P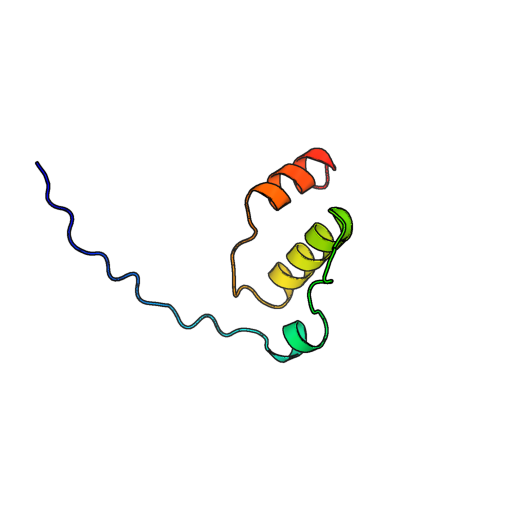rotein AF-A0A1F4VM50-F1 (afdb_monomer_lite)

Organism: NCBI:txid1802626

pLDDT: mean 76.98, std 15.57, range [40.94, 92.62]

Foldseek 3Di:
DDDDDDPPVPPPPQPFPVVCCVVLPQDPDDDLVSLLVSVVVCVVRGPPDDDDPVNVVVCVVVVVD

Secondary structure (DSSP, 8-state):
-----------------HHHHHHSPPPSS--HHHHHHHHHHHHHH-TTSPPPHHHHHHHHHTT--

Structure (mmCIF, N/CA/C/O backbone):
data_AF-A0A1F4VM50-F1
#
_entry.id   AF-A0A1F4VM50-F1
#
loop_
_atom_site.group_PDB
_atom_site.id
_atom_site.type_symbol
_atom_site.label_atom_id
_atom_site.label_alt_id
_atom_site.label_comp_id
_atom_site.label_asym_id
_atom_site.label_entity_id
_atom_site.label_seq_id
_atom_site.pdbx_PDB_ins_code
_atom_site.Cartn_x
_atom_site.Cartn_y
_atom_site.Cartn_z
_atom_site.occupancy
_atom_site.B_iso_or_equiv
_atom_site.auth_seq_id
_atom_site.auth_comp_id
_atom_site.auth_asym_id
_atom_site.auth_atom_id
_atom_site.pdbx_PDB_model_num
ATOM 1 N N . MET A 1 1 ? 26.916 29.671 12.692 1.00 46.72 1 MET A N 1
ATOM 2 C CA . MET A 1 1 ? 25.742 29.797 11.800 1.00 46.72 1 MET A CA 1
ATOM 3 C C . MET A 1 1 ? 26.295 29.989 10.393 1.00 46.72 1 MET A C 1
ATOM 5 O O . MET A 1 1 ? 27.023 30.945 10.219 1.00 46.72 1 MET A O 1
ATOM 9 N N . LEU A 1 2 ? 26.157 29.142 9.380 1.00 46.62 2 LEU A N 1
ATOM 10 C CA . LEU A 1 2 ? 25.405 27.917 9.132 1.00 46.62 2 LEU A CA 1
ATOM 11 C C . LEU A 1 2 ? 26.349 27.020 8.307 1.00 46.62 2 LEU A C 1
ATOM 13 O O . LEU A 1 2 ? 26.676 27.367 7.176 1.00 46.62 2 LEU A O 1
ATOM 17 N N . SER A 1 3 ? 26.806 25.902 8.868 1.00 40.94 3 SER A N 1
ATOM 18 C CA . SER A 1 3 ? 27.529 24.879 8.108 1.00 40.94 3 SER A CA 1
ATOM 19 C C . SER A 1 3 ? 26.505 23.838 7.677 1.00 40.94 3 SER A C 1
ATOM 21 O O . SER A 1 3 ? 26.154 22.974 8.472 1.00 40.94 3 SER A O 1
ATOM 23 N N . HIS A 1 4 ? 25.996 23.933 6.451 1.00 47.94 4 HIS A N 1
ATOM 24 C CA . HIS A 1 4 ? 25.268 22.829 5.822 1.00 47.94 4 HIS A CA 1
ATOM 25 C C . HIS A 1 4 ? 26.221 22.143 4.838 1.00 47.94 4 HIS A C 1
ATOM 27 O O . HIS A 1 4 ? 26.277 22.545 3.673 1.00 47.94 4 HIS A O 1
ATOM 33 N N . PRO A 1 5 ? 27.038 21.172 5.284 1.00 50.53 5 PRO A N 1
ATOM 34 C CA . PRO A 1 5 ? 27.774 20.331 4.358 1.00 50.53 5 PRO A CA 1
ATOM 35 C C . PRO A 1 5 ? 26.764 19.537 3.526 1.00 50.53 5 PRO A C 1
ATOM 37 O O . PRO A 1 5 ? 25.847 18.917 4.059 1.00 50.53 5 PRO A O 1
ATOM 40 N N . GLY A 1 6 ? 26.926 19.604 2.207 1.00 45.12 6 GLY A N 1
ATOM 41 C CA . GLY A 1 6 ? 26.137 18.846 1.250 1.00 45.12 6 GLY A CA 1
ATOM 42 C C . GLY A 1 6 ? 26.284 17.346 1.474 1.00 45.12 6 GLY A C 1
ATOM 43 O O . GLY A 1 6 ? 27.229 16.726 0.987 1.00 45.12 6 GLY A O 1
ATOM 44 N N . GLU A 1 7 ? 25.315 16.755 2.166 1.00 45.00 7 GLU A N 1
ATOM 45 C CA . GLU A 1 7 ? 25.104 15.316 2.153 1.00 45.00 7 GLU A CA 1
ATOM 46 C C . GLU A 1 7 ? 24.587 14.919 0.769 1.00 45.00 7 GLU A C 1
ATOM 48 O O . GLU A 1 7 ? 23.395 14.949 0.464 1.00 45.00 7 GLU A O 1
ATOM 53 N N . ILE A 1 8 ? 25.525 14.537 -0.097 1.00 52.44 8 ILE A N 1
ATOM 54 C CA . ILE A 1 8 ? 25.250 13.617 -1.193 1.00 52.44 8 ILE A CA 1
ATOM 55 C C . ILE A 1 8 ? 24.732 12.342 -0.529 1.00 52.44 8 ILE A C 1
ATOM 57 O O . ILE A 1 8 ? 25.508 11.524 -0.037 1.00 52.44 8 ILE A O 1
ATOM 61 N N . VAL A 1 9 ? 23.411 12.184 -0.470 1.00 54.28 9 VAL A N 1
ATOM 62 C CA . VAL A 1 9 ? 22.797 10.926 -0.055 1.00 54.28 9 VAL A CA 1
ATOM 63 C C . VAL A 1 9 ? 23.144 9.922 -1.148 1.00 54.28 9 VAL A C 1
ATOM 65 O O . VAL A 1 9 ? 22.523 9.904 -2.211 1.00 54.28 9 VAL A O 1
ATOM 68 N N . CYS A 1 10 ? 24.218 9.158 -0.937 1.00 45.19 10 CYS A N 1
ATOM 69 C CA . CYS A 1 10 ? 24.658 8.098 -1.830 1.00 45.19 10 CYS A CA 1
ATOM 70 C C . CYS A 1 10 ? 23.447 7.223 -2.140 1.00 45.19 10 CYS A C 1
ATOM 72 O O . CYS A 1 10 ? 22.941 6.524 -1.260 1.00 45.19 10 CYS A O 1
ATOM 74 N N . ASN A 1 11 ? 22.963 7.318 -3.381 1.00 56.88 11 ASN A N 1
ATOM 75 C CA . ASN A 1 11 ? 21.839 6.556 -3.893 1.00 56.88 11 ASN A CA 1
ATOM 76 C C . ASN A 1 11 ? 22.224 5.076 -3.825 1.00 56.88 11 ASN A C 1
ATOM 78 O O . ASN A 1 11 ? 22.865 4.523 -4.719 1.00 56.88 11 ASN A O 1
ATOM 82 N N . LYS A 1 12 ? 21.922 4.462 -2.682 1.00 56.88 12 LYS A N 1
ATOM 83 C CA . LYS A 1 12 ? 22.067 3.039 -2.437 1.00 56.88 12 LYS A CA 1
ATOM 84 C C . LYS A 1 12 ? 21.204 2.391 -3.501 1.00 56.88 12 LYS A C 1
ATOM 86 O O . LYS A 1 12 ? 19.995 2.574 -3.469 1.00 56.88 12 LYS A O 1
ATOM 91 N N . PHE A 1 13 ? 21.814 1.714 -4.472 1.00 58.09 13 PHE A N 1
ATOM 92 C CA . PHE A 1 13 ? 21.098 1.002 -5.528 1.00 58.09 13 PHE A CA 1
ATOM 93 C C . PHE A 1 13 ? 20.193 -0.043 -4.874 1.00 58.09 13 PHE A C 1
ATOM 95 O O . PHE A 1 13 ? 20.604 -1.185 -4.658 1.00 58.09 13 PHE A O 1
ATOM 102 N N . ILE A 1 14 ? 18.976 0.345 -4.483 1.00 66.69 14 ILE A N 1
ATOM 103 C CA . ILE A 1 14 ? 18.051 -0.603 -3.893 1.00 66.69 14 ILE A CA 1
ATOM 104 C C . ILE A 1 14 ? 17.637 -1.519 -5.033 1.00 66.69 14 ILE A C 1
ATOM 106 O O . ILE A 1 14 ? 17.030 -1.094 -6.018 1.00 66.69 14 ILE A O 1
ATOM 110 N N . LYS A 1 15 ? 18.048 -2.782 -4.923 1.00 73.69 15 LYS A N 1
ATOM 111 C CA . LYS A 1 15 ? 17.767 -3.815 -5.912 1.00 73.69 15 LYS A CA 1
ATOM 112 C C . LYS A 1 15 ? 16.259 -4.046 -5.946 1.00 73.69 15 LYS A C 1
ATOM 114 O O . LYS A 1 15 ? 15.706 -4.771 -5.125 1.00 73.69 15 LYS A O 1
ATOM 119 N N . ILE A 1 16 ? 15.602 -3.380 -6.887 1.00 85.25 16 ILE A N 1
ATOM 120 C CA . ILE A 1 16 ? 14.177 -3.530 -7.148 1.00 85.25 16 ILE A CA 1
ATOM 121 C C . ILE A 1 16 ? 13.885 -4.953 -7.636 1.00 85.25 16 ILE A C 1
ATOM 123 O O . ILE A 1 16 ? 14.554 -5.469 -8.537 1.00 85.25 16 ILE A O 1
ATOM 127 N N . ASN A 1 17 ? 12.862 -5.585 -7.065 1.00 90.06 17 ASN A N 1
ATOM 128 C CA . ASN A 1 17 ? 12.334 -6.849 -7.559 1.00 90.06 17 ASN A CA 1
ATOM 129 C C . ASN A 1 17 ? 11.475 -6.586 -8.806 1.00 90.06 17 ASN A C 1
ATOM 131 O O . ASN A 1 17 ? 10.258 -6.414 -8.729 1.00 90.06 17 ASN A O 1
ATOM 135 N N . LYS A 1 18 ? 12.134 -6.492 -9.967 1.00 87.56 18 LYS A N 1
ATOM 136 C CA . LYS A 1 18 ? 11.487 -6.149 -11.245 1.00 87.56 18 LYS A CA 1
ATOM 137 C C . LYS A 1 18 ? 10.341 -7.099 -11.590 1.00 87.56 18 LYS A C 1
ATOM 139 O O . LYS A 1 18 ? 9.297 -6.640 -12.039 1.00 87.56 18 LYS A O 1
ATOM 144 N N . GLU A 1 19 ? 10.516 -8.397 -11.357 1.00 91.69 19 GLU A N 1
ATOM 145 C CA . GLU A 1 19 ? 9.497 -9.410 -11.649 1.00 91.69 19 GLU A CA 1
ATOM 146 C C . GLU A 1 19 ? 8.220 -9.173 -10.842 1.00 91.69 19 GLU A C 1
ATOM 148 O O . GLU A 1 19 ? 7.120 -9.224 -11.397 1.00 91.69 19 GLU A O 1
ATOM 153 N N . TRP A 1 20 ? 8.363 -8.844 -9.555 1.00 91.75 20 TRP A N 1
ATOM 154 C CA . TRP A 1 20 ? 7.222 -8.515 -8.710 1.00 91.75 20 TRP A CA 1
ATOM 155 C C . TRP A 1 20 ? 6.505 -7.253 -9.197 1.00 91.75 20 TRP A C 1
ATOM 157 O O . TRP A 1 20 ? 5.288 -7.280 -9.333 1.00 91.75 20 TRP A O 1
ATOM 167 N N . HIS A 1 21 ? 7.231 -6.184 -9.544 1.00 90.50 21 HIS A N 1
ATOM 168 C CA . HIS A 1 21 ? 6.615 -4.952 -10.060 1.00 90.50 21 HIS A CA 1
ATOM 169 C C . HIS A 1 21 ? 5.910 -5.138 -11.407 1.00 90.50 21 HIS A C 1
ATOM 171 O O . HIS A 1 21 ? 4.929 -4.452 -11.684 1.00 90.50 21 HIS A O 1
ATOM 177 N N . LEU A 1 22 ? 6.399 -6.040 -12.261 1.00 90.44 22 LEU A N 1
ATOM 178 C CA . LEU A 1 22 ? 5.756 -6.334 -13.541 1.00 90.44 22 LEU A CA 1
ATOM 179 C C . LEU A 1 22 ? 4.431 -7.082 -13.359 1.00 90.44 22 LEU A C 1
ATOM 181 O O . LEU A 1 22 ? 3.488 -6.797 -14.096 1.00 90.44 22 LEU A O 1
ATOM 185 N N . LYS A 1 23 ? 4.365 -7.998 -12.383 1.00 92.62 23 LYS A N 1
ATOM 186 C CA . LYS A 1 23 ? 3.164 -8.783 -12.053 1.00 92.62 23 LYS A CA 1
ATOM 187 C C . LYS A 1 23 ? 2.165 -8.001 -11.194 1.00 92.62 23 LYS A C 1
ATOM 189 O O . LYS A 1 23 ? 0.967 -8.098 -11.419 1.00 92.62 23 LYS A O 1
ATOM 194 N N . ASN A 1 24 ? 2.659 -7.199 -10.255 1.00 91.12 24 ASN A N 1
ATOM 195 C CA . ASN A 1 24 ? 1.874 -6.455 -9.272 1.00 91.12 24 ASN A CA 1
ATOM 196 C C . ASN A 1 24 ? 2.027 -4.956 -9.527 1.00 91.12 24 ASN A C 1
ATOM 198 O O . ASN A 1 24 ? 2.675 -4.233 -8.770 1.00 91.12 24 ASN A O 1
ATOM 202 N N . LYS A 1 25 ? 1.464 -4.471 -10.633 1.00 90.75 25 LYS A N 1
ATOM 203 C CA . LYS A 1 25 ? 1.427 -3.032 -10.918 1.00 90.75 25 LYS A CA 1
ATOM 204 C C . LYS A 1 25 ? 0.329 -2.378 -10.089 1.00 90.75 25 LYS A C 1
ATOM 206 O O . LYS A 1 25 ? -0.753 -2.940 -9.949 1.00 90.75 25 LYS A O 1
ATOM 211 N N . MET A 1 26 ? 0.599 -1.179 -9.579 1.00 86.38 26 MET A N 1
ATOM 212 C CA . MET A 1 26 ? -0.441 -0.383 -8.934 1.00 86.38 26 MET A CA 1
ATOM 213 C C . MET A 1 26 ? -1.546 -0.077 -9.965 1.00 86.38 26 MET A C 1
ATOM 215 O O . MET A 1 26 ? -1.221 0.366 -11.074 1.00 86.38 26 MET A O 1
ATOM 219 N N . PRO A 1 27 ? -2.828 -0.301 -9.634 1.00 86.75 27 PRO A N 1
ATOM 220 C CA . PRO A 1 27 ? -3.948 0.108 -10.475 1.00 86.75 27 PRO A CA 1
ATOM 221 C C . PRO A 1 27 ? -3.923 1.617 -10.758 1.00 86.75 27 PRO A C 1
ATOM 223 O O . PRO A 1 27 ? -3.352 2.388 -9.992 1.00 86.75 27 PRO A O 1
ATOM 226 N N . LYS A 1 28 ? -4.575 2.062 -11.841 1.00 88.06 28 LYS A N 1
ATOM 227 C CA . LYS A 1 28 ? -4.627 3.492 -12.209 1.00 88.06 28 LYS A CA 1
ATOM 228 C C . LYS A 1 28 ? -5.407 4.337 -11.191 1.00 88.06 28 LYS A C 1
ATOM 230 O O . LYS A 1 28 ? -4.987 5.446 -10.891 1.00 88.06 28 LYS A O 1
ATOM 235 N N . ASN A 1 29 ? -6.495 3.790 -10.650 1.00 89.38 29 ASN A N 1
ATOM 236 C CA . ASN A 1 29 ? -7.329 4.405 -9.614 1.00 89.38 29 ASN A CA 1
ATOM 237 C C . ASN A 1 29 ? -7.516 3.396 -8.470 1.00 89.38 29 ASN A C 1
ATOM 239 O O . ASN A 1 29 ? -8.575 2.776 -8.380 1.00 89.38 29 ASN A O 1
ATOM 243 N N . PRO A 1 30 ? -6.473 3.135 -7.669 1.00 87.94 30 PRO A N 1
ATOM 244 C CA . PRO A 1 30 ? -6.557 2.142 -6.615 1.00 87.94 30 PRO A CA 1
ATOM 245 C C . PRO A 1 30 ? -7.394 2.694 -5.461 1.00 87.94 30 PRO A C 1
ATOM 247 O O . PRO A 1 30 ? -7.255 3.863 -5.084 1.00 87.94 30 PRO A O 1
ATOM 250 N N . THR A 1 31 ? -8.239 1.848 -4.882 1.00 88.81 31 THR A N 1
ATOM 251 C CA . THR A 1 31 ? -8.882 2.172 -3.607 1.00 88.81 31 THR A CA 1
ATOM 252 C C . THR A 1 31 ? -7.833 2.221 -2.492 1.00 88.81 31 THR A C 1
ATOM 254 O O . THR A 1 31 ? -6.682 1.804 -2.665 1.00 88.81 31 THR A O 1
ATOM 257 N N . LEU A 1 32 ? -8.205 2.751 -1.327 1.00 85.62 32 LEU A N 1
ATOM 258 C CA . LEU A 1 32 ? -7.312 2.762 -0.166 1.00 85.62 32 LEU A CA 1
ATOM 259 C C . LEU A 1 32 ? -6.889 1.342 0.231 1.00 85.62 32 LEU A C 1
ATOM 261 O O . LEU A 1 32 ? -5.704 1.105 0.457 1.00 85.62 32 LEU A O 1
ATOM 265 N N . GLU A 1 33 ? -7.819 0.390 0.204 1.00 84.25 33 GLU A N 1
ATOM 266 C CA . GLU A 1 33 ? -7.554 -1.027 0.473 1.00 84.25 33 GLU A CA 1
ATOM 267 C C . GLU A 1 33 ? -6.558 -1.625 -0.532 1.00 84.25 33 GLU A C 1
ATOM 269 O O . GLU A 1 33 ? -5.577 -2.253 -0.126 1.00 84.25 33 GLU A O 1
ATOM 274 N N . ASP A 1 34 ? -6.738 -1.362 -1.833 1.00 88.19 34 ASP A N 1
ATOM 275 C CA . ASP A 1 34 ? -5.800 -1.811 -2.872 1.00 88.19 34 ASP A CA 1
ATOM 276 C C . ASP A 1 34 ? -4.399 -1.245 -2.643 1.00 88.19 34 ASP A C 1
ATOM 278 O O . ASP A 1 34 ? -3.398 -1.958 -2.755 1.00 88.19 34 ASP A O 1
ATOM 282 N N . ARG A 1 35 ? -4.313 0.047 -2.295 1.00 89.69 35 ARG A N 1
ATOM 283 C CA . ARG A 1 35 ? -3.032 0.697 -2.008 1.00 89.69 35 ARG A CA 1
ATOM 284 C C . ARG A 1 35 ? -2.355 0.067 -0.799 1.00 89.69 35 ARG A C 1
ATOM 286 O O . ARG A 1 35 ? -1.153 -0.196 -0.869 1.00 89.6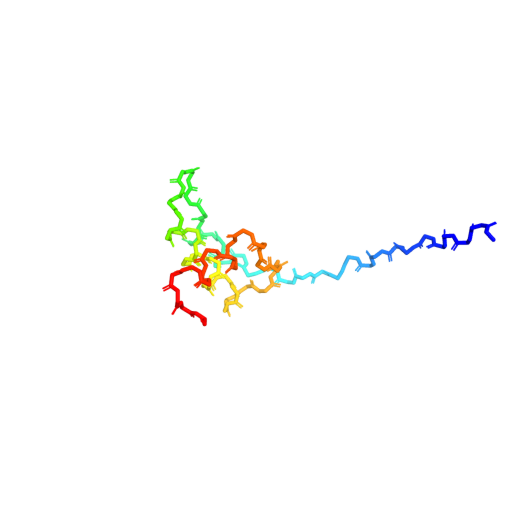9 35 ARG A O 1
ATOM 293 N N . VAL A 1 36 ? -3.095 -0.150 0.286 1.00 87.44 36 VAL A N 1
ATOM 294 C CA . VAL A 1 36 ? -2.595 -0.763 1.521 1.00 87.44 36 VAL A CA 1
ATOM 295 C C . VAL A 1 36 ? -2.073 -2.167 1.232 1.00 87.44 36 VAL A C 1
ATOM 297 O O . VAL A 1 36 ? -0.906 -2.455 1.507 1.00 87.44 36 VAL A O 1
ATOM 300 N N . LYS A 1 37 ? -2.893 -3.012 0.600 1.00 87.62 37 LYS A N 1
ATOM 301 C CA . LYS A 1 37 ? -2.526 -4.383 0.239 1.00 87.62 37 LYS A CA 1
ATOM 302 C C . LYS A 1 37 ? -1.273 -4.413 -0.633 1.00 87.62 37 LYS A C 1
ATOM 304 O O . LYS A 1 37 ? -0.318 -5.122 -0.318 1.00 87.62 37 LYS A O 1
ATOM 309 N N . TRP A 1 38 ? -1.227 -3.567 -1.661 1.00 91.00 38 TRP A N 1
ATOM 310 C CA . TRP A 1 38 ? -0.064 -3.461 -2.534 1.00 91.00 38 TRP A CA 1
ATOM 311 C C . TRP A 1 38 ? 1.202 -3.072 -1.763 1.00 91.00 38 TRP A C 1
ATOM 313 O O . TRP A 1 38 ? 2.255 -3.660 -1.990 1.00 91.00 38 TRP A O 1
ATOM 323 N N . HIS A 1 39 ? 1.125 -2.117 -0.827 1.00 88.69 39 HIS A N 1
ATOM 324 C CA . HIS A 1 39 ? 2.289 -1.682 -0.046 1.00 88.69 39 HIS A CA 1
ATOM 325 C C . HIS A 1 39 ? 2.755 -2.735 0.968 1.00 88.69 39 HIS A C 1
ATOM 327 O O . HIS A 1 39 ? 3.960 -2.846 1.210 1.00 88.69 39 HIS A O 1
ATOM 333 N N . LEU A 1 40 ? 1.838 -3.523 1.536 1.00 87.44 40 LEU A N 1
ATOM 334 C CA . LEU A 1 40 ? 2.173 -4.663 2.393 1.00 87.44 40 LEU A CA 1
ATOM 335 C C . LEU A 1 40 ? 2.913 -5.748 1.601 1.00 87.44 40 LEU A C 1
ATOM 337 O O . LEU A 1 40 ? 3.980 -6.207 2.016 1.00 87.44 40 LEU A O 1
ATOM 341 N N . GLU A 1 41 ? 2.396 -6.128 0.432 1.00 89.81 41 GLU A N 1
ATOM 342 C CA . GLU A 1 41 ? 3.045 -7.115 -0.437 1.00 89.81 41 GLU A CA 1
ATOM 343 C C . GLU A 1 41 ? 4.374 -6.592 -0.994 1.00 89.81 41 GLU A C 1
ATOM 345 O O . GLU A 1 41 ? 5.361 -7.332 -1.027 1.00 89.81 41 GLU A O 1
ATOM 350 N N . HIS A 1 42 ? 4.438 -5.307 -1.352 1.00 90.81 42 HIS A N 1
ATOM 351 C CA . HIS A 1 42 ? 5.664 -4.632 -1.761 1.00 90.81 42 HIS A CA 1
ATOM 352 C C . HIS A 1 42 ? 6.711 -4.700 -0.648 1.00 90.81 42 HIS A C 1
ATOM 354 O O . HIS A 1 42 ? 7.799 -5.193 -0.888 1.00 90.81 42 HIS A O 1
ATOM 360 N N . SER A 1 43 ? 6.392 -4.319 0.591 1.00 86.50 43 SER A N 1
ATOM 361 C CA . SER A 1 43 ? 7.342 -4.378 1.717 1.00 86.50 43 SER A CA 1
ATOM 362 C C . SER A 1 43 ? 7.917 -5.788 1.960 1.00 86.50 43 SER A C 1
ATOM 364 O O . SER A 1 43 ? 9.092 -5.947 2.315 1.00 86.50 43 SER A O 1
ATOM 366 N N . ASN A 1 44 ? 7.112 -6.827 1.711 1.00 87.50 44 ASN A N 1
ATOM 367 C CA . ASN A 1 44 ? 7.536 -8.223 1.820 1.00 87.50 44 ASN A CA 1
ATOM 368 C C . ASN A 1 44 ? 8.413 -8.689 0.641 1.00 87.50 44 ASN A C 1
ATOM 370 O O . ASN A 1 44 ? 9.397 -9.390 0.863 1.00 87.50 44 ASN A O 1
ATOM 374 N N . ASN A 1 45 ? 8.098 -8.291 -0.598 1.00 88.38 45 ASN A N 1
ATOM 375 C CA . ASN A 1 45 ? 8.758 -8.796 -1.816 1.00 88.38 45 ASN A CA 1
ATOM 376 C C . ASN A 1 45 ? 9.851 -7.872 -2.384 1.00 88.38 45 ASN A C 1
ATOM 378 O O . ASN A 1 45 ? 10.744 -8.315 -3.111 1.00 88.38 45 ASN A O 1
ATOM 382 N N . CYS A 1 46 ? 9.745 -6.575 -2.115 1.00 84.69 46 CYS A N 1
ATOM 383 C CA . CYS A 1 46 ? 10.537 -5.500 -2.692 1.00 84.69 46 CYS A CA 1
ATOM 384 C C . CYS A 1 46 ? 10.631 -4.306 -1.728 1.00 84.69 46 CYS A C 1
ATOM 386 O O . CYS A 1 46 ? 9.778 -3.426 -1.681 1.00 84.69 46 CYS A O 1
ATOM 388 N N . ARG A 1 47 ? 11.734 -4.193 -0.991 1.00 79.81 47 ARG A N 1
ATOM 389 C CA . ARG A 1 47 ? 11.962 -3.062 -0.072 1.00 79.81 47 ARG A CA 1
ATOM 390 C C . ARG A 1 47 ? 12.568 -1.848 -0.778 1.00 79.81 47 ARG A C 1
ATOM 392 O O . ARG A 1 47 ? 13.389 -1.145 -0.200 1.00 79.81 47 ARG A O 1
ATOM 399 N N . CYS A 1 48 ? 12.200 -1.626 -2.0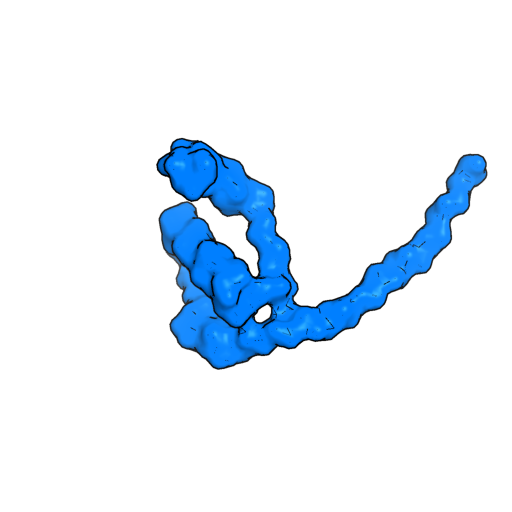46 1.00 84.12 48 CYS A N 1
ATOM 400 C CA . CYS A 1 48 ? 12.777 -0.547 -2.853 1.00 84.12 48 CYS A CA 1
ATOM 401 C C . CYS A 1 48 ? 12.383 0.848 -2.383 1.00 84.12 48 CYS A C 1
ATOM 403 O O . CYS A 1 48 ? 13.084 1.814 -2.667 1.00 84.12 48 CYS A O 1
ATOM 405 N N . ARG A 1 49 ? 11.281 0.945 -1.640 1.00 80.62 49 ARG A N 1
ATOM 406 C CA . ARG A 1 49 ? 10.773 2.194 -1.099 1.00 80.62 49 ARG A CA 1
ATOM 407 C C . ARG A 1 49 ? 10.122 1.948 0.250 1.00 80.62 49 ARG A C 1
ATOM 409 O O . ARG A 1 49 ? 9.446 0.936 0.438 1.00 80.62 49 ARG A O 1
ATOM 416 N N . GLU A 1 50 ? 10.317 2.891 1.163 1.00 80.25 50 GLU A N 1
ATOM 417 C CA . GLU A 1 50 ? 9.578 2.9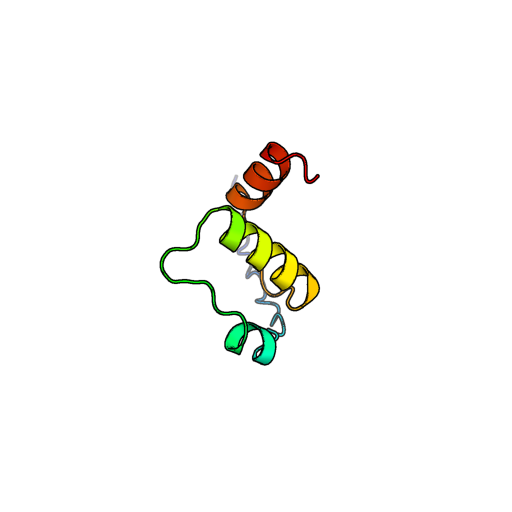31 2.419 1.00 80.25 50 GLU A CA 1
ATOM 418 C C . GLU A 1 50 ? 8.080 3.167 2.184 1.00 80.25 50 GLU A C 1
ATOM 420 O O . GLU A 1 50 ? 7.667 3.799 1.208 1.00 80.25 50 GLU A O 1
ATOM 425 N N . MET A 1 51 ? 7.257 2.641 3.091 1.00 82.25 51 MET A N 1
ATOM 426 C CA . MET A 1 51 ? 5.814 2.839 3.039 1.00 82.25 51 MET A CA 1
ATOM 427 C C . MET A 1 51 ? 5.475 4.307 3.372 1.00 82.25 51 MET A C 1
ATOM 429 O O . MET A 1 51 ? 5.906 4.790 4.425 1.00 82.25 51 MET A O 1
ATOM 433 N N . PRO A 1 52 ? 4.718 5.012 2.510 1.00 83.62 52 PRO A N 1
ATOM 434 C CA . PRO A 1 52 ? 4.335 6.402 2.728 1.00 83.62 52 PRO A CA 1
ATOM 435 C C . PRO A 1 52 ? 3.444 6.561 3.965 1.00 83.62 52 PRO A C 1
ATOM 437 O O . PRO A 1 52 ? 2.706 5.645 4.332 1.00 83.62 52 PRO A O 1
ATOM 440 N N . LYS A 1 53 ? 3.520 7.740 4.596 1.00 82.19 53 LYS A N 1
ATOM 441 C CA . LYS A 1 53 ? 2.831 8.051 5.860 1.00 82.19 53 LYS A CA 1
ATOM 442 C C . LYS A 1 53 ? 1.314 7.908 5.747 1.00 82.19 53 LYS A C 1
ATOM 444 O O . LYS A 1 53 ? 0.745 7.185 6.549 1.00 82.19 53 LYS A O 1
ATOM 449 N N . ASP A 1 54 ? 0.718 8.411 4.667 1.00 80.62 54 ASP A N 1
ATOM 450 C CA . ASP A 1 54 ? -0.729 8.313 4.431 1.00 80.62 54 ASP A CA 1
ATOM 451 C C . ASP A 1 54 ? -1.252 6.863 4.461 1.00 80.62 54 ASP A C 1
ATOM 453 O O . ASP A 1 54 ? -2.380 6.614 4.871 1.00 80.62 54 ASP A O 1
ATOM 457 N N . ILE A 1 55 ? -0.439 5.888 4.024 1.00 83.31 55 ILE A N 1
ATOM 458 C CA . ILE A 1 55 ? -0.801 4.460 4.063 1.00 83.31 55 ILE A CA 1
ATOM 459 C C . ILE A 1 55 ? -0.661 3.886 5.470 1.00 83.31 55 ILE A C 1
ATOM 461 O O . ILE A 1 55 ? -1.473 3.055 5.864 1.00 83.31 55 ILE A O 1
ATOM 465 N N . LYS A 1 56 ? 0.361 4.311 6.219 1.00 80.38 56 LYS A N 1
ATOM 466 C CA . LYS A 1 56 ? 0.547 3.898 7.615 1.00 80.38 56 LYS A CA 1
ATOM 467 C C . LYS A 1 56 ? -0.597 4.409 8.486 1.00 80.38 56 LYS A C 1
ATOM 469 O O . LYS A 1 56 ? -1.193 3.619 9.201 1.00 80.38 56 LYS A O 1
ATOM 474 N N . GLU A 1 57 ? -0.959 5.678 8.331 1.00 84.25 57 GLU A N 1
ATOM 475 C CA . GLU A 1 57 ? -2.081 6.282 9.054 1.00 84.25 57 GLU A CA 1
ATOM 476 C C . GLU A 1 57 ? -3.405 5.581 8.727 1.00 84.25 57 GLU A C 1
ATOM 478 O O . GLU A 1 57 ? -4.241 5.384 9.608 1.00 84.25 57 GLU A O 1
ATOM 483 N N . GLU A 1 58 ? -3.599 5.164 7.473 1.00 81.75 58 GLU A N 1
ATOM 484 C CA . GLU A 1 58 ? -4.787 4.397 7.102 1.00 81.75 58 GLU A CA 1
ATOM 485 C C . GLU A 1 58 ? -4.777 2.978 7.691 1.00 81.75 58 GLU A C 1
ATOM 487 O O . GLU A 1 58 ? -5.797 2.503 8.187 1.00 81.75 58 GLU A O 1
ATOM 492 N N . LEU A 1 59 ? -3.622 2.309 7.713 1.00 77.94 59 LEU A N 1
ATOM 493 C CA . LEU A 1 59 ? -3.463 1.012 8.380 1.00 77.94 59 LEU A CA 1
ATOM 494 C C . LEU A 1 59 ? -3.781 1.086 9.880 1.00 77.94 59 LEU A C 1
ATOM 496 O O . LEU A 1 59 ? -4.457 0.200 10.407 1.00 77.94 59 LEU A O 1
ATOM 500 N N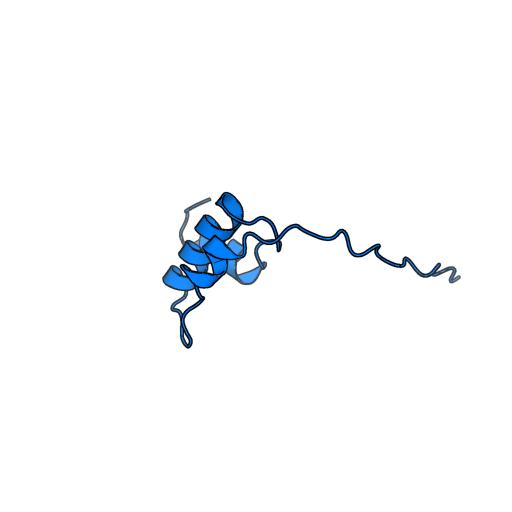 . GLU A 1 60 ? -3.334 2.151 10.548 1.00 79.25 60 GLU A N 1
ATOM 501 C CA . GLU A 1 60 ? -3.636 2.421 11.958 1.00 79.25 60 GLU A CA 1
ATOM 502 C C . GLU A 1 60 ? -5.141 2.649 12.176 1.00 79.25 60 GLU A C 1
ATOM 504 O O . GLU A 1 60 ? -5.728 2.092 13.105 1.00 79.25 60 GLU A O 1
ATOM 509 N N . LYS A 1 61 ? -5.811 3.389 11.282 1.00 77.38 61 LYS A N 1
ATOM 510 C CA . LYS A 1 61 ? -7.271 3.597 11.341 1.00 77.38 61 LYS A CA 1
ATOM 511 C C . LYS A 1 61 ? -8.067 2.306 11.171 1.00 77.38 61 LYS A C 1
ATOM 513 O O . LYS A 1 61 ? -9.088 2.131 11.834 1.00 77.38 61 LYS A O 1
ATOM 518 N N . ILE A 1 62 ? -7.597 1.396 10.318 1.00 73.88 62 ILE A N 1
ATOM 519 C CA . ILE A 1 62 ? -8.237 0.093 10.079 1.00 73.88 62 ILE A CA 1
ATOM 520 C C . ILE A 1 62 ? -7.918 -0.908 11.222 1.00 73.88 62 ILE A C 1
ATOM 522 O O . ILE A 1 62 ? -8.458 -2.012 11.241 1.00 73.88 62 ILE A O 1
ATOM 526 N N . LYS A 1 63 ? -7.114 -0.521 12.234 1.00 62.97 63 LYS A N 1
ATOM 527 C CA . LYS A 1 63 ? -6.663 -1.368 13.363 1.00 62.97 63 LYS A CA 1
ATOM 528 C C . LYS A 1 63 ? -5.931 -2.643 12.924 1.00 62.97 63 LYS A C 1
ATOM 530 O O . LYS A 1 63 ? -6.060 -3.696 13.546 1.00 62.97 63 LYS A O 1
ATOM 535 N N . LEU A 1 64 ? -5.183 -2.559 11.827 1.00 61.88 64 LEU A N 1
ATOM 536 C CA . LEU A 1 64 ? -4.313 -3.636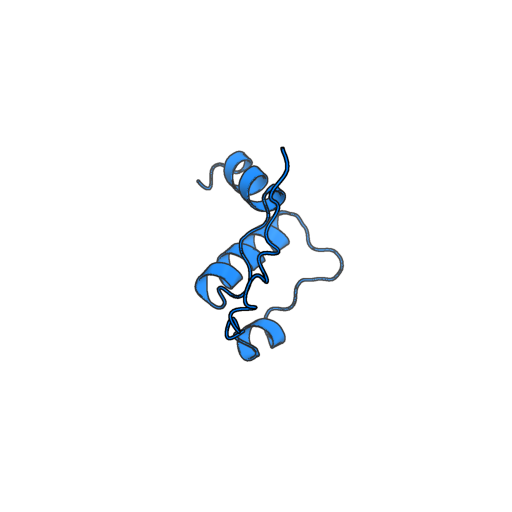 11.338 1.00 61.88 64 LEU A CA 1
ATOM 537 C C . LEU A 1 64 ? -2.873 -3.527 11.878 1.00 61.88 64 LEU A C 1
ATOM 539 O O . LEU A 1 64 ? -2.007 -4.304 11.471 1.00 61.88 64 LEU A O 1
ATOM 543 N N . LEU A 1 65 ? -2.642 -2.576 12.787 1.00 53.84 65 LEU A N 1
ATOM 544 C CA . LEU A 1 65 ? -1.427 -2.342 13.565 1.00 53.84 65 LEU A CA 1
ATOM 545 C C . LEU A 1 65 ? -1.797 -2.075 15.027 1.00 53.84 65 LEU A C 1
ATOM 547 O O . LEU A 1 65 ? -2.851 -1.434 15.249 1.00 53.84 65 LEU A O 1
#

Sequence (65 aa):
MLSHPGEIVCNKFIKINKEWHLKNKMPKNPTLEDRVKWHLEHSNNCRCREMPKDIKEELEKIKLL

Radius of gyration: 15.89 Å; chains: 1; bounding box: 37×39×27 Å